Protein AF-A0A966NVK5-F1 (afdb_monomer_lite)

Structure (mmCIF, N/CA/C/O backbone):
data_AF-A0A966NVK5-F1
#
_entry.id   AF-A0A966NVK5-F1
#
loop_
_atom_site.group_PDB
_atom_site.id
_atom_site.type_symbol
_atom_site.label_atom_id
_atom_site.label_alt_id
_atom_site.label_comp_id
_atom_site.label_asym_id
_atom_site.label_entity_id
_atom_site.label_seq_id
_atom_site.pdbx_PDB_ins_code
_atom_site.Cartn_x
_atom_site.Cartn_y
_atom_site.Cartn_z
_atom_site.occupancy
_atom_site.B_iso_or_equiv
_atom_site.auth_seq_id
_atom_site.auth_comp_id
_atom_site.auth_asym_id
_atom_site.auth_atom_id
_atom_site.pdbx_PDB_model_num
ATOM 1 N N . MET A 1 1 ? 8.162 -0.140 13.087 1.00 50.72 1 MET A N 1
ATOM 2 C CA . MET A 1 1 ? 7.737 -1.189 12.134 1.00 50.72 1 MET A CA 1
ATOM 3 C C . MET A 1 1 ? 7.717 -0.574 10.748 1.00 50.72 1 MET A C 1
ATOM 5 O O . MET A 1 1 ? 7.317 0.577 10.642 1.00 50.72 1 MET A O 1
ATOM 9 N N . ALA A 1 2 ? 8.198 -1.279 9.722 1.00 63.94 2 ALA A N 1
ATOM 10 C CA . ALA A 1 2 ? 7.969 -0.854 8.342 1.00 63.94 2 ALA A CA 1
ATOM 11 C C . ALA A 1 2 ? 6.462 -0.964 8.065 1.00 63.94 2 ALA A C 1
ATOM 13 O O . ALA A 1 2 ? 5.858 -1.965 8.451 1.00 63.94 2 ALA A O 1
ATOM 14 N N . SER A 1 3 ? 5.850 0.074 7.491 1.00 81.12 3 SER A N 1
ATOM 15 C CA . SER A 1 3 ? 4.437 0.008 7.106 1.00 81.12 3 SER A CA 1
ATOM 16 C C . SER A 1 3 ? 4.255 -1.115 6.075 1.00 81.12 3 SER A C 1
ATOM 18 O O . SER A 1 3 ? 5.106 -1.251 5.192 1.00 81.12 3 SER A O 1
ATOM 20 N N . PRO A 1 4 ? 3.179 -1.916 6.162 1.00 85.12 4 PRO A N 1
ATOM 21 C CA . PRO A 1 4 ? 2.909 -2.989 5.203 1.00 85.12 4 PRO A CA 1
ATOM 22 C C . PRO A 1 4 ? 2.758 -2.478 3.761 1.00 85.12 4 PRO A C 1
ATOM 24 O O . PRO A 1 4 ? 2.951 -3.246 2.827 1.00 85.12 4 PRO A O 1
ATOM 27 N N . LEU A 1 5 ? 2.495 -1.179 3.576 1.00 90.38 5 LEU A N 1
ATOM 28 C CA . LEU A 1 5 ? 2.401 -0.517 2.270 1.00 90.38 5 LEU A CA 1
ATOM 29 C C . LEU A 1 5 ? 3.756 -0.030 1.724 1.00 90.38 5 LEU A C 1
ATOM 31 O O . LEU A 1 5 ? 3.820 0.565 0.651 1.00 90.38 5 LEU A O 1
ATOM 35 N N . VAL A 1 6 ? 4.858 -0.255 2.445 1.00 91.88 6 VAL A N 1
ATOM 36 C CA . VAL A 1 6 ? 6.204 0.100 1.980 1.00 91.88 6 VAL A CA 1
ATOM 37 C C . VAL A 1 6 ? 6.791 -1.073 1.205 1.00 91.88 6 VAL A C 1
ATOM 39 O O . VAL A 1 6 ? 7.156 -2.099 1.776 1.00 91.88 6 VAL A O 1
ATOM 42 N N . VAL A 1 7 ? 6.934 -0.895 -0.107 1.00 91.69 7 VAL A N 1
ATOM 43 C CA . VAL A 1 7 ? 7.515 -1.896 -1.008 1.00 91.69 7 VAL A CA 1
ATOM 44 C C . VAL A 1 7 ? 8.945 -1.509 -1.380 1.00 91.69 7 VAL A C 1
ATOM 46 O O . VAL A 1 7 ? 9.225 -0.370 -1.754 1.00 91.69 7 VAL A O 1
ATOM 49 N N . ASN A 1 8 ? 9.868 -2.471 -1.310 1.00 91.75 8 ASN A N 1
ATOM 50 C CA . ASN A 1 8 ? 11.238 -2.272 -1.768 1.00 91.75 8 ASN A CA 1
ATOM 51 C C . ASN A 1 8 ? 11.302 -2.269 -3.303 1.00 91.75 8 ASN A C 1
ATOM 53 O O . ASN A 1 8 ? 11.083 -3.290 -3.953 1.00 91.75 8 ASN A O 1
ATOM 57 N N . ILE A 1 9 ? 11.687 -1.135 -3.886 1.00 89.75 9 ILE A N 1
ATOM 58 C CA . ILE A 1 9 ? 11.750 -0.948 -5.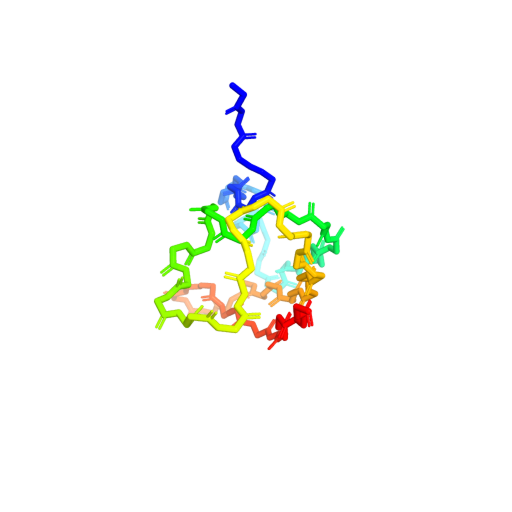341 1.00 89.75 9 ILE A CA 1
ATOM 59 C C . ILE A 1 9 ? 12.747 -1.885 -6.045 1.00 89.75 9 ILE A C 1
ATOM 61 O O . ILE A 1 9 ? 12.592 -2.183 -7.231 1.00 89.75 9 ILE A O 1
ATOM 65 N N . LEU A 1 10 ? 13.755 -2.398 -5.328 1.00 91.94 10 LEU A N 1
ATOM 66 C CA . LEU A 1 10 ? 14.717 -3.364 -5.873 1.00 91.94 10 LEU A CA 1
ATOM 67 C C . LEU A 1 10 ? 14.081 -4.727 -6.176 1.00 91.94 10 LEU A C 1
ATOM 69 O O . LEU A 1 10 ? 14.651 -5.509 -6.939 1.00 91.94 10 LEU A O 1
ATOM 73 N N . GLU A 1 11 ? 12.922 -5.026 -5.587 1.00 90.38 11 GLU A N 1
ATOM 74 C CA . GLU A 1 11 ? 12.152 -6.230 -5.907 1.00 90.38 11 GLU A CA 1
ATOM 75 C C . GLU A 1 11 ? 11.516 -6.117 -7.297 1.00 90.38 11 GLU A C 1
ATOM 77 O O . GLU A 1 11 ? 11.559 -7.081 -8.053 1.00 90.38 11 GLU A O 1
ATOM 82 N N . LEU A 1 12 ? 11.027 -4.928 -7.666 1.00 93.19 12 LEU A N 1
ATOM 83 C CA . LEU A 1 12 ? 10.299 -4.677 -8.917 1.00 93.19 12 LEU A CA 1
ATOM 84 C C . LEU A 1 12 ? 11.210 -4.315 -10.097 1.00 93.19 12 LEU A C 1
ATOM 86 O O . LEU A 1 12 ? 10.906 -4.608 -11.244 1.00 93.19 12 LEU A O 1
ATOM 90 N N . THR A 1 13 ? 12.354 -3.688 -9.834 1.00 89.56 13 THR A N 1
ATOM 91 C CA . THR A 1 13 ? 13.257 -3.183 -10.889 1.00 89.56 13 THR A CA 1
ATOM 92 C C . THR A 1 13 ? 14.344 -4.176 -11.294 1.00 89.56 13 THR A C 1
ATOM 94 O O . THR A 1 13 ? 15.172 -3.882 -12.156 1.00 89.56 13 THR A O 1
ATOM 97 N N . ARG A 1 14 ? 14.354 -5.377 -10.700 1.00 86.12 14 ARG A N 1
ATOM 98 C CA . ARG A 1 14 ? 15.355 -6.408 -11.003 1.00 86.12 14 ARG A CA 1
ATOM 99 C C . ARG A 1 14 ? 15.240 -6.922 -12.438 1.00 86.12 14 ARG A C 1
ATOM 101 O O . ARG A 1 14 ? 16.254 -7.284 -13.034 1.00 86.12 14 ARG A O 1
ATOM 108 N N . ARG A 1 15 ? 14.018 -7.017 -12.967 1.00 84.56 15 ARG A N 1
ATOM 109 C CA . ARG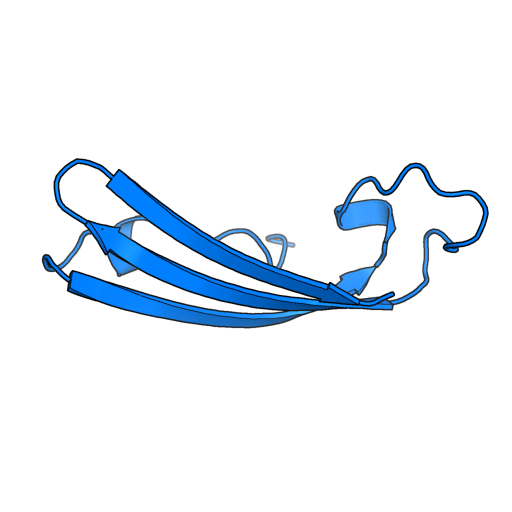 A 1 15 ? 13.728 -7.489 -14.327 1.00 84.56 15 ARG A CA 1
ATOM 110 C C . ARG A 1 15 ? 12.558 -6.688 -14.906 1.00 84.56 15 ARG A C 1
ATOM 112 O O . ARG A 1 15 ? 11.581 -6.490 -14.187 1.00 84.56 15 ARG A O 1
ATOM 119 N N . PRO A 1 16 ? 12.621 -6.257 -16.177 1.00 81.00 16 PRO A N 1
ATOM 120 C CA . PRO A 1 16 ? 11.466 -5.660 -16.844 1.00 81.00 16 PRO A CA 1
ATOM 121 C C . PRO A 1 16 ? 10.250 -6.591 -16.778 1.00 81.00 16 PRO A C 1
ATOM 123 O O . PRO A 1 16 ? 10.411 -7.799 -16.966 1.00 81.00 16 PRO A O 1
ATOM 126 N N . GLY A 1 17 ? 9.063 -6.037 -16.515 1.00 86.69 17 GLY A N 1
ATOM 127 C CA . GLY A 1 17 ? 7.825 -6.811 -16.394 1.00 86.69 17 GLY A CA 1
ATOM 128 C C . GLY A 1 17 ? 7.697 -7.611 -15.095 1.00 86.69 17 GLY A C 1
ATOM 129 O O . GLY A 1 17 ? 6.904 -8.542 -15.048 1.00 86.69 17 GLY A O 1
ATOM 130 N N . THR A 1 18 ? 8.493 -7.306 -14.061 1.00 94.44 18 THR A N 1
ATOM 131 C CA . THR A 1 18 ? 8.258 -7.882 -12.727 1.00 94.44 18 THR A CA 1
ATOM 132 C C . THR A 1 18 ? 6.981 -7.296 -12.147 1.00 94.44 18 THR A C 1
ATOM 134 O O . THR A 1 18 ? 6.806 -6.075 -12.155 1.00 94.44 18 THR A O 1
ATOM 137 N N . ASP A 1 19 ? 6.149 -8.162 -11.591 1.00 95.75 19 ASP A N 1
ATOM 138 C CA . ASP A 1 19 ? 4.934 -7.822 -10.879 1.00 95.75 19 ASP A CA 1
ATOM 139 C C . ASP A 1 19 ? 5.005 -8.199 -9.391 1.00 95.75 19 ASP A C 1
ATOM 141 O O . ASP A 1 19 ? 5.847 -8.988 -8.947 1.00 95.75 19 ASP A O 1
ATOM 145 N N . LYS A 1 20 ? 4.141 -7.570 -8.592 1.00 94.81 20 LYS A N 1
ATOM 146 C CA . LYS A 1 20 ? 3.934 -7.901 -7.183 1.00 94.81 20 LYS A CA 1
ATOM 147 C C . LYS A 1 20 ? 2.514 -7.559 -6.767 1.00 94.81 20 LYS A C 1
ATOM 149 O O . LYS A 1 20 ? 2.106 -6.409 -6.894 1.00 94.81 20 LYS A O 1
ATOM 154 N N . ASP A 1 21 ? 1.843 -8.524 -6.158 1.00 96.19 21 ASP A N 1
ATOM 155 C CA . ASP A 1 21 ? 0.578 -8.294 -5.470 1.00 96.19 21 ASP A CA 1
ATOM 156 C C . ASP A 1 21 ? 0.825 -8.033 -3.982 1.00 96.19 21 ASP A C 1
ATOM 158 O O . ASP A 1 21 ? 1.690 -8.653 -3.347 1.00 96.19 21 ASP A O 1
ATOM 162 N N . LEU A 1 22 ? 0.063 -7.102 -3.419 1.00 95.38 22 LEU A N 1
ATOM 163 C CA . LEU A 1 22 ? 0.035 -6.816 -1.994 1.00 95.38 22 LEU A CA 1
ATOM 164 C C . LEU A 1 22 ? -1.417 -6.822 -1.521 1.00 95.38 22 LEU A C 1
ATOM 166 O O . LEU A 1 22 ? -2.192 -5.937 -1.870 1.00 95.38 22 LEU A O 1
ATOM 170 N N . VAL A 1 23 ? -1.733 -7.810 -0.684 1.00 96.31 23 VAL A N 1
ATOM 171 C CA . VAL A 1 23 ? -3.031 -7.966 -0.024 1.00 96.31 23 VAL A CA 1
ATOM 172 C C . VAL A 1 23 ? -2.807 -7.838 1.476 1.00 96.31 23 VAL A C 1
ATOM 174 O O . VAL A 1 23 ? -2.158 -8.693 2.085 1.00 96.31 23 VAL A O 1
ATOM 177 N N . VAL A 1 24 ? -3.276 -6.738 2.060 1.00 95.56 24 VAL A N 1
ATOM 178 C CA . VAL A 1 24 ? -3.054 -6.400 3.472 1.00 95.56 24 VAL A CA 1
ATOM 179 C C . VAL A 1 24 ? -4.284 -5.728 4.070 1.00 95.56 24 VAL A C 1
ATOM 181 O O . VAL A 1 24 ? -4.973 -4.983 3.386 1.00 95.56 24 VAL A O 1
ATOM 184 N N . ALA A 1 25 ? -4.506 -5.940 5.365 1.00 95.38 25 ALA A N 1
ATOM 185 C CA . ALA A 1 25 ? -5.409 -5.123 6.167 1.00 95.38 25 ALA A CA 1
ATOM 186 C C . ALA A 1 25 ? -4.573 -4.110 6.958 1.00 95.38 25 ALA A C 1
ATOM 188 O O . ALA A 1 25 ? -3.563 -4.479 7.574 1.00 95.38 25 ALA A O 1
ATOM 189 N N . VAL A 1 26 ? -4.945 -2.831 6.896 1.00 94.31 26 VAL A N 1
ATOM 190 C CA . VAL A 1 26 ? -4.246 -1.750 7.604 1.00 94.31 26 VAL A CA 1
ATOM 191 C C . VAL A 1 26 ? -5.233 -0.844 8.329 1.00 94.31 26 VAL A C 1
ATOM 193 O O . VAL A 1 26 ? -6.280 -0.546 7.763 1.00 94.31 26 VAL A O 1
ATOM 196 N N . PRO A 1 27 ? -4.890 -0.311 9.513 1.00 92.94 27 PRO A N 1
ATOM 197 C CA . PRO A 1 27 ? -5.717 0.700 10.157 1.00 92.94 27 PRO A CA 1
ATOM 198 C C . PRO A 1 27 ? -5.906 1.925 9.257 1.00 92.94 27 PRO A C 1
ATOM 200 O O . PRO A 1 27 ? -4.940 2.397 8.642 1.00 92.94 27 PRO A O 1
ATOM 203 N N . ALA A 1 28 ? -7.113 2.490 9.235 1.00 92.31 28 ALA A N 1
ATOM 204 C CA . ALA A 1 28 ? -7.462 3.669 8.442 1.00 92.31 28 ALA A CA 1
ATOM 205 C C . ALA A 1 28 ? -6.514 4.860 8.672 1.00 92.31 28 ALA A C 1
ATOM 207 O O . ALA A 1 28 ? -6.202 5.597 7.733 1.00 92.31 28 ALA A O 1
ATOM 208 N N . THR A 1 29 ? -5.965 5.003 9.886 1.00 90.75 29 THR A N 1
ATOM 209 C CA . THR A 1 29 ? -4.972 6.042 10.208 1.00 90.75 29 THR A CA 1
ATOM 210 C C . THR A 1 29 ? -3.711 5.971 9.327 1.00 90.75 29 THR A C 1
ATOM 212 O O . THR A 1 29 ? -3.117 6.999 9.004 1.00 90.75 29 THR A O 1
ATOM 215 N N . ILE A 1 30 ? -3.316 4.777 8.856 1.00 90.62 30 ILE A N 1
ATOM 216 C CA . ILE A 1 30 ? -2.167 4.602 7.948 1.00 90.62 30 ILE A CA 1
ATOM 217 C C . ILE A 1 30 ? -2.473 5.170 6.558 1.00 90.62 30 ILE A C 1
ATOM 219 O O . ILE A 1 30 ? -1.575 5.686 5.892 1.00 90.62 30 ILE A O 1
ATOM 223 N N . LEU A 1 31 ? -3.733 5.093 6.128 1.00 89.88 31 LEU A N 1
ATOM 224 C CA . LEU A 1 31 ? -4.195 5.592 4.835 1.00 89.88 31 LEU A CA 1
ATOM 225 C C . LEU A 1 31 ? -4.548 7.085 4.862 1.00 89.88 31 LEU A C 1
ATOM 227 O O . LEU A 1 31 ? -4.780 7.663 3.804 1.00 89.88 31 LEU A O 1
ATOM 231 N N . SER A 1 32 ? -4.552 7.714 6.046 1.00 85.94 32 SER A N 1
ATOM 232 C CA . SER A 1 32 ? -4.929 9.125 6.228 1.00 85.94 32 SER A CA 1
ATOM 233 C C . SER A 1 32 ? -6.291 9.453 5.594 1.00 85.94 32 SER A C 1
ATOM 235 O O . SER A 1 32 ? -6.442 10.475 4.924 1.00 85.94 32 SER A O 1
ATOM 237 N N . LEU A 1 33 ? -7.270 8.554 5.762 1.00 85.50 33 LEU A N 1
ATOM 238 C CA . LEU A 1 33 ? -8.629 8.738 5.250 1.00 85.50 33 LEU A CA 1
ATOM 239 C C . LEU A 1 33 ? -9.336 9.852 6.032 1.00 85.50 33 LEU A C 1
ATOM 241 O O . LEU A 1 33 ? -9.566 9.719 7.228 1.00 85.50 33 LEU A O 1
ATOM 245 N N . ASP A 1 34 ? -9.708 10.933 5.349 1.00 84.00 34 ASP A N 1
ATOM 246 C CA . ASP A 1 34 ? -10.489 12.039 5.923 1.00 84.00 34 ASP A CA 1
ATOM 247 C C . ASP A 1 34 ? -11.995 11.809 5.686 1.00 84.00 34 ASP A C 1
ATOM 249 O O . ASP A 1 34 ? -12.658 12.555 4.964 1.00 84.00 34 ASP A O 1
ATOM 253 N N . ASP A 1 35 ? -12.527 10.702 6.221 1.00 88.00 35 ASP A N 1
ATOM 254 C CA . ASP A 1 35 ? -13.956 10.365 6.160 1.00 88.00 35 ASP A CA 1
ATOM 255 C C . ASP A 1 35 ? -14.500 10.099 7.574 1.00 88.00 35 ASP A C 1
ATOM 257 O O . ASP A 1 35 ? -14.083 9.136 8.216 1.00 88.00 35 ASP A O 1
ATOM 261 N N . PRO A 1 36 ? -15.477 10.885 8.067 1.00 89.00 36 PRO A N 1
ATOM 262 C CA . PRO A 1 36 ? -16.017 10.729 9.419 1.00 89.00 36 PRO A CA 1
ATOM 263 C C . PRO A 1 36 ? -16.769 9.407 9.642 1.00 89.00 36 PRO A C 1
ATOM 265 O O . PRO A 1 36 ? -17.179 9.118 10.765 1.00 89.00 36 PRO A O 1
ATOM 268 N N . ARG A 1 37 ? -17.019 8.629 8.583 1.00 90.31 37 ARG A N 1
ATOM 269 C CA . ARG A 1 37 ? -17.660 7.311 8.657 1.00 90.31 37 ARG A CA 1
ATOM 270 C C . ARG A 1 37 ? -16.668 6.179 8.913 1.00 90.31 37 ARG A C 1
ATOM 272 O O . ARG A 1 37 ? -17.120 5.072 9.183 1.00 90.31 37 ARG A O 1
ATOM 279 N N . VAL A 1 38 ? -15.368 6.441 8.807 1.00 91.81 38 VAL A N 1
ATOM 280 C CA . VAL A 1 38 ? -14.305 5.451 8.990 1.00 91.81 38 VAL A CA 1
ATOM 281 C C . VAL A 1 38 ? -13.598 5.752 10.307 1.00 91.81 38 VAL A C 1
ATOM 283 O O . VAL A 1 38 ? -13.097 6.857 10.501 1.00 91.81 38 VAL A O 1
ATOM 286 N N . ALA A 1 39 ? -13.584 4.796 11.236 1.00 92.44 39 ALA A N 1
ATOM 287 C CA . ALA A 1 39 ? -12.852 4.967 12.491 1.00 92.44 39 ALA A CA 1
ATOM 288 C C . ALA A 1 39 ? -11.338 4.815 12.263 1.00 92.44 39 ALA A C 1
ATOM 290 O O . ALA A 1 39 ? -10.917 4.024 11.426 1.00 92.44 39 ALA A O 1
ATOM 291 N N . ASP A 1 40 ? -10.506 5.533 13.024 1.00 88.94 40 ASP A N 1
ATOM 292 C CA . ASP A 1 40 ? -9.040 5.515 12.854 1.00 88.94 40 ASP A CA 1
ATOM 293 C C . ASP A 1 40 ? -8.418 4.113 12.989 1.00 88.94 40 ASP A C 1
ATOM 295 O O . ASP A 1 40 ? -7.404 3.811 12.349 1.00 88.94 40 ASP A O 1
ATOM 299 N N . ASP A 1 41 ? -9.014 3.274 13.840 1.00 91.50 41 ASP A N 1
ATOM 300 C CA . ASP A 1 41 ? -8.619 1.894 14.121 1.00 91.50 41 ASP A CA 1
ATOM 301 C C . ASP A 1 41 ? -9.371 0.858 13.274 1.00 91.50 41 ASP A C 1
ATOM 303 O O . ASP A 1 41 ? -9.103 -0.336 13.403 1.00 91.50 41 ASP A O 1
ATOM 307 N N . GLN A 1 42 ? -10.281 1.296 12.400 1.00 93.81 42 GLN A N 1
ATOM 308 C CA . GLN A 1 42 ? -10.957 0.422 11.451 1.00 93.81 42 GLN A CA 1
ATOM 309 C C . GLN A 1 42 ? -9.938 -0.122 10.454 1.00 93.81 42 GLN A C 1
ATOM 311 O O . GLN A 1 42 ? -9.200 0.641 9.823 1.00 93.81 42 GLN A O 1
ATOM 316 N N . ASP A 1 43 ? -9.903 -1.443 10.318 1.00 94.38 43 ASP A N 1
ATOM 317 C CA . ASP A 1 43 ? -9.084 -2.091 9.305 1.00 94.38 43 ASP A CA 1
ATOM 318 C C . ASP A 1 43 ? -9.668 -1.829 7.914 1.00 94.38 43 ASP A C 1
ATOM 320 O O . ASP A 1 43 ? -10.870 -1.952 7.688 1.00 94.38 43 ASP A O 1
ATOM 324 N N . VAL A 1 44 ? -8.788 -1.469 6.986 1.00 94.75 44 VAL A N 1
ATOM 325 C CA . VAL A 1 44 ? -9.081 -1.265 5.573 1.00 94.75 44 VAL A CA 1
ATOM 326 C C . VAL A 1 44 ? -8.358 -2.346 4.787 1.00 94.75 44 VAL A C 1
ATOM 328 O O . VAL A 1 44 ? -7.125 -2.435 4.830 1.00 94.75 44 VAL A O 1
ATOM 331 N N . ASP A 1 45 ? -9.126 -3.145 4.057 1.00 96.56 45 ASP A N 1
ATOM 332 C CA . ASP A 1 45 ? -8.610 -4.151 3.140 1.00 96.56 45 ASP A CA 1
ATOM 333 C C . ASP A 1 45 ? -8.058 -3.455 1.895 1.00 96.56 45 ASP A C 1
ATOM 335 O O . ASP A 1 45 ? -8.777 -2.768 1.164 1.00 96.56 45 ASP A O 1
ATOM 339 N N . VAL A 1 46 ? -6.761 -3.627 1.657 1.00 96.25 46 VAL A N 1
ATOM 340 C CA . VAL A 1 46 ? -6.038 -3.073 0.514 1.00 96.25 46 VAL A CA 1
ATOM 341 C C . VAL A 1 46 ? -5.549 -4.221 -0.356 1.00 96.25 46 VAL A C 1
ATOM 343 O O . VAL A 1 46 ? -4.759 -5.055 0.087 1.00 96.25 46 VAL A O 1
ATOM 346 N N . ASP A 1 47 ? -5.999 -4.218 -1.607 1.00 97.62 47 ASP A N 1
ATOM 347 C CA . ASP A 1 47 ? -5.556 -5.132 -2.657 1.00 97.62 47 ASP A CA 1
ATOM 348 C C . ASP A 1 47 ? -4.960 -4.300 -3.791 1.00 97.62 47 ASP A C 1
ATOM 350 O O . ASP A 1 47 ? -5.671 -3.516 -4.430 1.00 97.62 47 ASP A O 1
ATOM 354 N N . ILE A 1 48 ? -3.644 -4.407 -3.988 1.00 97.06 48 ILE A N 1
ATOM 355 C CA . ILE A 1 48 ? -2.926 -3.682 -5.035 1.00 97.06 48 ILE A CA 1
ATOM 356 C C . ILE A 1 48 ? -2.009 -4.599 -5.843 1.00 97.06 48 ILE A C 1
ATOM 358 O O . ILE A 1 48 ? -1.276 -5.426 -5.304 1.00 97.06 48 ILE A O 1
ATOM 362 N N . HIS A 1 49 ? -1.987 -4.347 -7.146 1.00 96.94 49 HIS A N 1
ATOM 363 C CA . HIS A 1 49 ? -1.071 -4.920 -8.117 1.00 96.94 49 HIS A CA 1
ATOM 364 C C . HIS A 1 49 ? -0.049 -3.864 -8.547 1.00 96.94 49 HIS A C 1
ATOM 366 O O . HIS A 1 49 ? -0.417 -2.754 -8.955 1.00 96.94 49 HIS A O 1
ATOM 372 N N . LEU A 1 50 ? 1.234 -4.209 -8.459 1.00 96.44 50 LEU A N 1
ATOM 373 C CA . LEU A 1 50 ? 2.355 -3.389 -8.902 1.00 96.44 50 LEU A CA 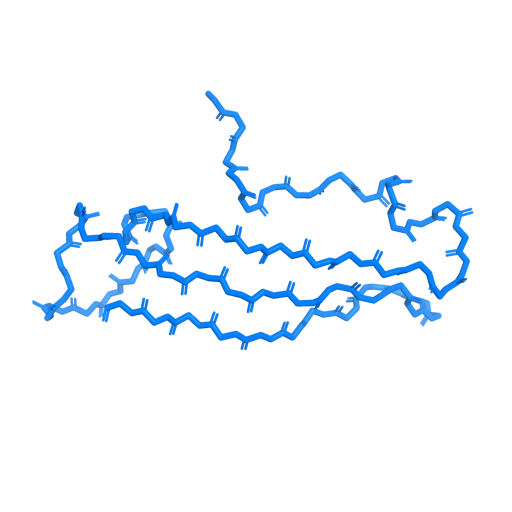1
ATOM 374 C C . LEU A 1 50 ? 3.008 -4.039 -10.121 1.00 96.44 50 LEU A C 1
ATOM 376 O O . LEU A 1 50 ? 3.423 -5.188 -10.034 1.00 96.44 50 LEU A O 1
ATOM 380 N N . GLU A 1 51 ? 3.191 -3.285 -11.202 1.00 95.69 51 GLU A N 1
ATOM 381 C CA . GLU A 1 51 ? 3.864 -3.747 -12.421 1.00 95.69 51 GLU A CA 1
ATOM 382 C C . GLU A 1 51 ? 5.046 -2.836 -12.768 1.00 95.69 51 GLU A C 1
ATOM 384 O O . GLU A 1 51 ? 4.918 -1.609 -12.845 1.00 95.69 51 GLU A O 1
ATOM 389 N N . SER A 1 52 ? 6.216 -3.429 -13.019 1.00 94.62 52 SER A N 1
ATOM 390 C CA . SER A 1 52 ? 7.362 -2.707 -13.565 1.00 94.62 52 SER A CA 1
ATOM 391 C C . SER A 1 52 ? 7.232 -2.519 -15.072 1.00 94.62 52 SER A C 1
ATOM 393 O O . SER A 1 52 ? 7.379 -3.459 -15.856 1.00 94.62 52 SER A O 1
ATOM 395 N N . VAL A 1 53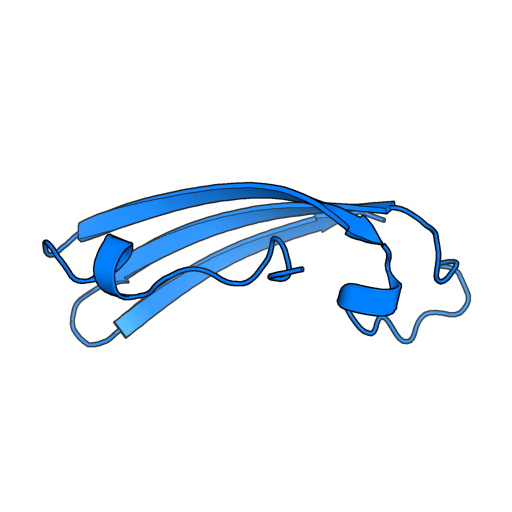 ? 7.051 -1.264 -15.474 1.00 92.06 53 VAL A N 1
ATOM 396 C CA . VAL A 1 53 ? 6.951 -0.842 -16.872 1.00 92.06 53 VAL A CA 1
ATOM 397 C C . VAL A 1 53 ? 8.197 -0.069 -17.302 1.00 92.06 53 VAL A C 1
ATOM 399 O O . VAL A 1 53 ? 9.039 0.335 -16.495 1.00 92.06 53 VAL A O 1
ATOM 402 N N . SER A 1 54 ? 8.327 0.181 -18.604 1.00 88.88 54 SER A N 1
ATOM 403 C CA . SER A 1 54 ? 9.392 1.056 -19.103 1.00 88.88 54 SER A CA 1
ATOM 404 C C . SER A 1 54 ? 9.233 2.465 -18.521 1.00 88.88 54 SER A C 1
ATOM 406 O O . SER A 1 54 ? 8.263 3.154 -18.818 1.00 88.88 54 SER A O 1
ATOM 408 N N . GLY A 1 55 ? 10.195 2.892 -17.700 1.00 86.19 55 GLY A N 1
ATOM 409 C CA . GLY A 1 55 ? 10.219 4.230 -17.102 1.00 86.19 55 GLY A CA 1
ATOM 410 C C . GLY A 1 55 ? 9.571 4.357 -15.719 1.00 86.19 55 GLY A C 1
ATOM 411 O O . GLY A 1 55 ? 9.584 5.459 -15.176 1.00 86.19 55 GLY A O 1
ATOM 412 N N . GLY A 1 56 ? 9.051 3.280 -15.117 1.00 90.81 56 GLY A N 1
ATOM 413 C CA . GLY A 1 56 ? 8.481 3.367 -13.770 1.00 90.81 56 GLY A CA 1
ATOM 414 C C . GLY A 1 56 ? 7.764 2.112 -13.280 1.00 90.81 56 GLY A C 1
ATOM 415 O O . GLY A 1 56 ? 7.943 1.021 -13.817 1.00 90.81 56 GLY A O 1
ATOM 416 N N . ILE A 1 57 ? 6.951 2.294 -12.239 1.00 93.31 57 ILE A N 1
ATOM 417 C CA . ILE A 1 57 ? 6.048 1.279 -11.690 1.00 93.31 57 ILE A CA 1
ATOM 418 C C . ILE A 1 57 ? 4.618 1.792 -11.836 1.00 93.31 57 ILE A C 1
ATOM 420 O O . ILE A 1 57 ? 4.330 2.922 -11.438 1.00 93.31 57 ILE A O 1
ATOM 424 N N . VAL A 1 58 ? 3.734 0.968 -12.389 1.00 94.94 58 VAL A N 1
ATOM 425 C CA . VAL A 1 58 ? 2.288 1.203 -12.370 1.00 94.94 58 VAL A CA 1
ATOM 426 C C . VAL A 1 58 ? 1.713 0.489 -11.155 1.00 94.94 58 VAL A C 1
ATOM 428 O O . VAL A 1 58 ? 2.075 -0.651 -10.881 1.00 94.94 58 VAL A O 1
ATOM 431 N N . VAL A 1 59 ? 0.836 1.168 -10.418 1.00 95.81 59 VAL A N 1
ATOM 432 C CA . VAL A 1 59 ? 0.128 0.600 -9.266 1.00 95.81 59 VAL A CA 1
ATOM 433 C C . VAL A 1 59 ? -1.366 0.744 -9.509 1.00 95.81 59 VAL A C 1
ATOM 435 O O . VAL A 1 59 ? -1.841 1.836 -9.823 1.00 95.81 59 VAL A O 1
ATOM 438 N N . THR A 1 60 ? -2.101 -0.352 -9.370 1.00 97.31 60 THR A N 1
ATOM 439 C CA . THR A 1 60 ? -3.565 -0.394 -9.502 1.00 97.31 60 THR A CA 1
ATOM 440 C C . THR A 1 60 ? -4.156 -1.226 -8.379 1.00 97.31 60 THR A C 1
ATOM 442 O O . THR A 1 60 ? -3.471 -2.093 -7.850 1.00 97.31 60 THR A O 1
ATOM 445 N N . GLY A 1 61 ? -5.403 -0.967 -7.992 1.00 96.31 61 GLY A N 1
ATOM 446 C CA . GLY A 1 61 ? -6.035 -1.730 -6.923 1.00 96.31 61 GLY A CA 1
ATOM 447 C C . GLY A 1 61 ? -7.224 -1.031 -6.285 1.00 96.31 61 GLY A C 1
ATOM 448 O O . GLY A 1 61 ? -7.738 -0.040 -6.812 1.00 96.31 61 GLY A O 1
ATOM 449 N N . THR A 1 62 ? -7.644 -1.560 -5.140 1.00 96.50 62 THR A N 1
ATOM 450 C CA . THR A 1 62 ? -8.801 -1.094 -4.371 1.00 96.50 62 THR A CA 1
ATOM 451 C C . THR A 1 62 ? -8.497 -1.034 -2.880 1.00 96.50 62 THR A C 1
ATOM 453 O O . THR A 1 62 ? -7.684 -1.802 -2.371 1.00 96.50 62 THR A O 1
ATOM 456 N N . ALA A 1 63 ? -9.201 -0.143 -2.186 1.00 94.06 63 ALA A N 1
ATOM 457 C CA . ALA A 1 63 ? -9.253 -0.092 -0.732 1.00 94.06 63 ALA A CA 1
ATOM 458 C C . ALA A 1 63 ? -10.720 -0.156 -0.290 1.00 94.06 63 ALA A C 1
ATOM 460 O O . ALA A 1 63 ? -11.555 0.572 -0.837 1.00 94.06 63 ALA A O 1
ATOM 461 N N . VAL A 1 64 ? -11.028 -1.029 0.666 1.00 93.88 64 VAL A N 1
ATOM 462 C CA . VAL A 1 64 ? -12.379 -1.235 1.202 1.00 93.88 64 VAL A CA 1
ATOM 463 C C . VAL A 1 64 ? -12.308 -1.169 2.722 1.00 93.88 64 VAL A C 1
ATOM 465 O O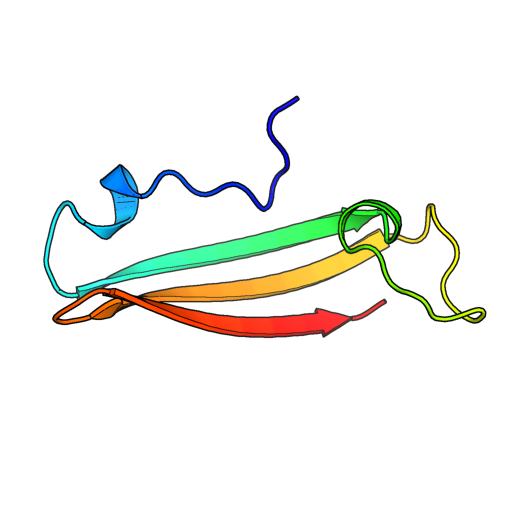 . VAL A 1 64 ? -11.577 -1.939 3.334 1.00 93.88 64 VAL A O 1
ATOM 468 N N . ALA A 1 65 ? -13.025 -0.208 3.303 1.00 88.25 65 ALA A N 1
ATOM 469 C CA . ALA A 1 65 ? -13.108 0.02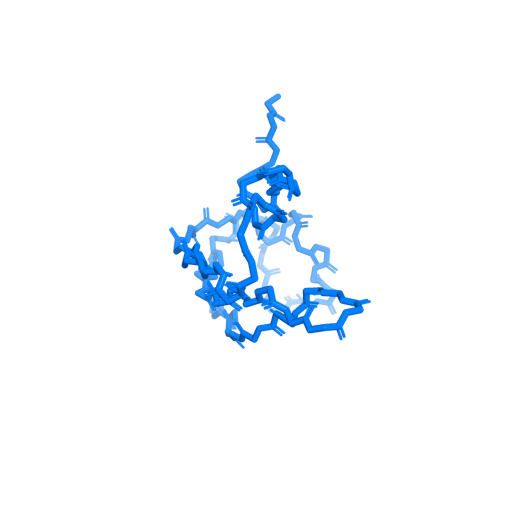3 4.743 1.00 88.25 65 ALA A CA 1
ATOM 470 C C . ALA A 1 65 ? -14.382 -0.604 5.315 1.00 88.25 65 ALA A C 1
ATOM 472 O O . ALA A 1 65 ? -15.437 -0.507 4.642 1.00 88.25 65 ALA A O 1
#

Radius of gyration: 13.69 Å; chains: 1; bounding box: 33×20×33 Å

Secondary structure (DSSP, 8-state):
---TT---HHHHSSSTT-EEEEEEEEEHHHHT---TTS-TT-EEEEEEEEEEETTEEEEEEEEE-

Sequence (65 aa):
MASPLVVNILELTRRPGTDKDLVVAVPATILSLDDPRVADDQDVDVDIHLESVSGGIVVTGTAVA

Foldseek 3Di:
DPPLPDDDVCQQPVDAFDKDKRWDWDFVCVVVDPDPVHDRRDTKTWIWMWTHHVPGIDIDTDIHD

pLDDT: mean 90.84, std 7.29, range [50.72, 97.62]